Protein AF-A0A413BJT6-F1 (afdb_monomer_lite)

Secondary structure (DSSP, 8-state):
------TTGGGTTSS-------------HHHHHHHHHTTHHHHHHHHHHHHHHHHHHHHHHHHHHHHHHHHT------HHHHHHHHHHHHHS--HHHHHHHHHHHHHHHHHHHT-

pLDDT: mean 89.54, std 10.42, range [38.75, 97.56]

Organism: NCBI:txid39491

InterPro domains:
  IPR040787 Cas12a, REC1 domain [PF18501] (52-113)

Sequence (115 aa):
MNNVTNNFQNFIGISSLQKTLRNALIPTETTQQFIVKNGIIKEDELRGENRQILKDIMDDYYRGFISETLSSIDDIDWTSLFEKMEIQLKNGDNKDTLIKEQAEKRKAIYKKICR

Radius of gyration: 27.66 Å; chains: 1; bounding box: 70×24×63 Å

Foldseek 3Di:
DDPPPPPCPVVPPPDDDDDDDDDDDDDDPVRVVVCVVVVVVVVVVVVVVVVVVVVVVVVVVVVVLLVVLVVPDPPDDCPVLVVLVVCCVPPVPRVVVNVVVVVVSVVVSVVSSVD

Structure (mmCIF, N/CA/C/O backbone):
data_AF-A0A413BJT6-F1
#
_entry.id   AF-A0A413BJT6-F1
#
loop_
_atom_site.group_PDB
_atom_site.id
_atom_site.type_symbol
_atom_site.label_atom_id
_atom_site.label_alt_id
_atom_site.label_comp_id
_atom_site.label_asym_id
_atom_site.label_entity_id
_atom_site.label_seq_id
_atom_site.pdbx_PDB_ins_code
_atom_site.Cartn_x
_atom_site.Cartn_y
_atom_site.Cartn_z
_atom_site.occupancy
_atom_site.B_iso_or_equiv
_atom_site.auth_seq_id
_atom_site.auth_comp_id
_atom_site.auth_asym_id
_atom_site.auth_atom_id
_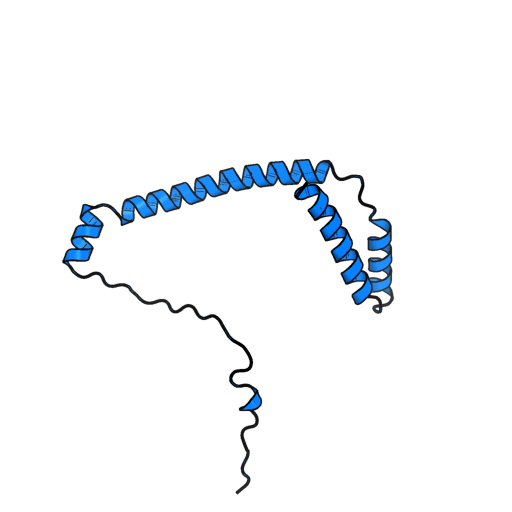atom_site.pdbx_PDB_model_num
ATOM 1 N N . MET A 1 1 ? 44.839 -7.144 32.536 1.00 38.75 1 MET A N 1
ATOM 2 C CA . MET A 1 1 ? 43.369 -7.150 32.375 1.00 38.75 1 MET A CA 1
ATOM 3 C C . MET A 1 1 ? 43.071 -6.483 31.047 1.00 38.75 1 MET A C 1
ATOM 5 O O . MET A 1 1 ? 43.233 -5.276 30.936 1.00 38.75 1 MET A O 1
ATOM 9 N N . ASN A 1 2 ? 42.784 -7.273 30.013 1.00 44.25 2 ASN A N 1
ATOM 10 C CA . ASN A 1 2 ? 42.579 -6.753 28.664 1.00 44.25 2 ASN A CA 1
ATOM 11 C C . ASN A 1 2 ? 41.153 -6.202 28.581 1.00 44.25 2 ASN A C 1
ATOM 13 O O . ASN A 1 2 ? 40.194 -6.970 28.625 1.00 44.25 2 ASN A O 1
ATOM 17 N N . ASN A 1 3 ? 41.023 -4.877 28.513 1.00 54.19 3 ASN A N 1
ATOM 18 C CA . ASN A 1 3 ? 39.757 -4.203 28.249 1.00 54.19 3 ASN A CA 1
ATOM 19 C C . ASN A 1 3 ? 39.310 -4.552 26.827 1.00 54.19 3 ASN A C 1
ATOM 21 O O . ASN A 1 3 ? 39.747 -3.929 25.863 1.00 54.19 3 ASN A O 1
ATOM 25 N N . VAL A 1 4 ? 38.442 -5.555 26.697 1.00 59.88 4 VAL A N 1
ATOM 26 C CA . VAL A 1 4 ? 37.635 -5.745 25.490 1.00 59.88 4 VAL A CA 1
ATOM 27 C C . VAL A 1 4 ? 36.605 -4.618 25.494 1.00 59.88 4 VAL A C 1
ATOM 29 O O . VAL A 1 4 ? 35.511 -4.746 26.038 1.00 59.88 4 VAL A O 1
ATOM 32 N N . THR A 1 5 ? 36.990 -3.457 24.974 1.00 61.03 5 THR A N 1
ATOM 33 C CA . THR A 1 5 ? 36.069 -2.358 24.697 1.00 61.03 5 THR A CA 1
ATOM 34 C C . THR A 1 5 ? 35.057 -2.855 23.669 1.00 61.03 5 THR A C 1
ATOM 36 O O . THR A 1 5 ? 35.384 -3.080 22.506 1.00 61.03 5 THR A O 1
ATOM 39 N N . ASN A 1 6 ? 33.826 -3.099 24.124 1.00 65.12 6 ASN A N 1
ATOM 40 C CA . ASN A 1 6 ? 32.721 -3.579 23.298 1.00 65.12 6 ASN A CA 1
ATOM 41 C C . ASN A 1 6 ? 32.472 -2.605 22.132 1.00 65.12 6 ASN A C 1
ATOM 43 O O . ASN A 1 6 ? 31.878 -1.543 22.302 1.00 65.12 6 ASN A O 1
ATOM 47 N N . ASN A 1 7 ? 32.909 -2.994 20.933 1.00 72.81 7 ASN A N 1
ATOM 48 C CA . ASN A 1 7 ? 32.901 -2.204 19.695 1.00 72.81 7 ASN A CA 1
ATOM 49 C C . ASN A 1 7 ? 31.489 -2.022 19.081 1.00 72.81 7 ASN A C 1
ATOM 51 O O . ASN A 1 7 ? 31.343 -1.687 17.907 1.00 72.81 7 ASN A O 1
ATOM 55 N N . PHE A 1 8 ? 30.435 -2.271 19.866 1.00 82.19 8 PHE A N 1
ATOM 56 C CA . PHE A 1 8 ? 29.036 -2.209 19.436 1.00 82.19 8 PHE A CA 1
ATOM 57 C C . PHE A 1 8 ? 28.392 -0.832 19.631 1.00 82.19 8 PHE A C 1
ATOM 59 O O . PHE A 1 8 ? 27.301 -0.591 19.119 1.00 82.19 8 PHE A O 1
ATOM 66 N N . GLN A 1 9 ? 29.064 0.093 20.323 1.00 83.69 9 GLN A N 1
ATOM 67 C CA . GLN A 1 9 ? 28.548 1.443 20.566 1.00 83.69 9 GLN A CA 1
ATOM 68 C C . GLN A 1 9 ? 28.281 2.210 19.263 1.00 83.69 9 GLN A C 1
ATOM 70 O O . GLN A 1 9 ? 27.312 2.961 19.176 1.00 83.69 9 GLN A O 1
ATOM 75 N N . ASN A 1 10 ? 29.085 1.948 18.229 1.00 86.00 10 ASN A N 1
ATOM 76 C CA . ASN A 1 10 ? 28.931 2.536 16.898 1.00 86.00 10 ASN A CA 1
ATOM 77 C C . ASN A 1 10 ? 27.612 2.134 16.212 1.00 86.00 10 ASN A C 1
ATOM 79 O O . ASN A 1 10 ? 27.245 2.753 15.219 1.00 86.00 10 ASN A O 1
ATOM 83 N N . PHE A 1 11 ? 26.905 1.118 16.729 1.00 87.50 11 PHE A N 1
ATOM 84 C CA . PHE A 1 11 ? 25.637 0.633 16.182 1.00 87.50 11 PHE A CA 1
ATOM 85 C C . PHE A 1 11 ? 24.384 1.175 16.884 1.00 87.50 11 PHE A C 1
ATOM 87 O O . PHE A 1 11 ? 23.262 0.873 16.474 1.00 87.50 11 PHE A O 1
ATOM 94 N N . ILE A 1 12 ? 24.547 1.988 17.931 1.00 89.62 12 ILE A N 1
ATOM 95 C CA . ILE A 1 12 ? 23.430 2.539 18.701 1.00 89.62 12 ILE A CA 1
ATOM 96 C C . ILE A 1 12 ? 22.972 3.859 18.075 1.00 89.62 12 ILE A C 1
ATOM 98 O O . ILE A 1 12 ? 23.772 4.759 17.846 1.00 89.62 12 ILE A O 1
ATOM 102 N N . GLY A 1 13 ? 21.667 3.989 17.820 1.00 88.25 13 GLY A N 1
ATOM 103 C CA . GLY A 1 13 ? 21.065 5.245 17.353 1.00 88.25 13 GLY A CA 1
ATOM 104 C C . GLY A 1 13 ? 21.303 5.584 15.877 1.00 88.25 13 GLY A C 1
ATOM 105 O O . GLY A 1 13 ? 21.049 6.717 15.485 1.00 88.25 13 GLY A O 1
ATOM 106 N N . ILE A 1 14 ? 21.756 4.630 15.052 1.00 93.25 14 ILE A N 1
ATOM 107 C CA . ILE A 1 14 ? 22.035 4.879 13.623 1.00 93.25 14 ILE A CA 1
ATOM 108 C C . ILE A 1 14 ? 20.758 5.177 12.825 1.00 93.25 14 ILE A C 1
ATOM 110 O O . ILE A 1 14 ? 20.773 5.968 11.886 1.00 93.25 14 ILE A O 1
ATOM 114 N N . SER A 1 15 ? 19.653 4.510 13.153 1.00 92.50 15 SER A N 1
ATOM 115 C CA . SER A 1 15 ? 18.401 4.643 12.409 1.00 92.50 15 SER A CA 1
ATOM 116 C C . SER A 1 15 ? 17.198 4.608 13.336 1.00 92.50 15 SER A C 1
ATOM 118 O O . SER A 1 15 ? 17.203 3.950 14.381 1.00 92.50 15 SER A O 1
ATOM 120 N N . SER A 1 16 ? 16.158 5.341 12.949 1.00 93.69 16 SER A N 1
ATOM 121 C CA . SER A 1 16 ? 14.859 5.270 13.599 1.00 93.69 16 SER A CA 1
ATOM 122 C C . SER A 1 16 ? 14.131 3.999 13.170 1.00 93.69 16 SER A C 1
ATOM 124 O O . SER A 1 16 ? 14.224 3.548 12.029 1.00 93.69 16 SER A O 1
ATOM 126 N N . LEU A 1 17 ? 13.389 3.412 14.106 1.00 94.56 17 LEU A N 1
ATOM 127 C CA . LEU A 1 17 ? 12.560 2.239 13.864 1.00 94.56 17 LEU A CA 1
ATOM 128 C C . LEU A 1 17 ? 11.150 2.520 14.360 1.00 94.56 17 LEU A C 1
ATOM 130 O O . LEU A 1 17 ? 10.964 3.075 15.444 1.00 94.56 17 LEU A O 1
ATOM 134 N N . GLN A 1 18 ? 10.158 2.080 13.595 1.00 96.12 18 GLN A N 1
ATOM 135 C CA . GLN A 1 18 ? 8.770 2.116 14.027 1.00 96.12 18 GLN A CA 1
ATOM 136 C C . GLN A 1 18 ? 8.435 0.837 14.796 1.00 96.12 18 GLN A C 1
ATOM 138 O O . GLN A 1 18 ? 8.761 -0.272 14.369 1.00 96.12 18 GLN A O 1
ATOM 143 N N . LYS A 1 19 ? 7.782 0.991 15.949 1.00 96.69 19 LYS A N 1
ATOM 144 C CA . LYS A 1 19 ? 7.271 -0.120 16.755 1.00 96.69 19 LYS A CA 1
ATOM 145 C C . LYS A 1 19 ? 5.826 0.167 17.130 1.00 96.69 19 LYS A C 1
ATOM 147 O O . LYS A 1 19 ? 5.500 1.285 17.518 1.00 96.69 19 LYS A O 1
ATOM 152 N N . THR A 1 20 ? 4.981 -0.851 17.048 1.00 97.12 20 THR A N 1
ATOM 153 C CA . THR A 1 20 ? 3.580 -0.768 17.465 1.00 97.12 20 THR A CA 1
ATOM 154 C C . THR A 1 20 ? 3.401 -1.604 18.721 1.00 97.12 20 THR A C 1
ATOM 156 O O . THR A 1 20 ? 3.533 -2.826 18.681 1.00 97.12 20 THR A O 1
ATOM 159 N N . LEU A 1 21 ? 3.116 -0.943 19.842 1.00 97.25 21 LEU A N 1
ATOM 160 C CA . LEU A 1 21 ? 2.753 -1.607 21.093 1.00 97.25 21 LEU A CA 1
ATOM 161 C C . LEU A 1 21 ? 1.244 -1.860 21.101 1.00 97.25 21 LEU A C 1
ATOM 163 O O . LEU A 1 21 ? 0.467 -0.996 20.698 1.00 97.25 21 LEU A O 1
ATOM 167 N N . ARG A 1 22 ? 0.827 -3.048 21.544 1.00 97.06 22 ARG A N 1
ATOM 168 C CA . ARG A 1 22 ? -0.585 -3.433 21.643 1.00 97.06 22 ARG A CA 1
ATOM 169 C C . ARG A 1 22 ? -0.910 -3.740 23.097 1.00 97.06 22 ARG A C 1
ATOM 171 O O . ARG A 1 22 ? -0.353 -4.682 23.649 1.00 97.06 22 ARG A O 1
ATOM 178 N N . ASN A 1 23 ? -1.818 -2.960 23.674 1.00 97.12 23 ASN A N 1
ATOM 179 C CA . ASN A 1 23 ? -2.289 -3.113 25.046 1.00 97.12 23 ASN A CA 1
ATOM 180 C C . ASN A 1 23 ? -3.791 -3.395 25.048 1.00 97.12 23 ASN A C 1
ATOM 182 O O . ASN A 1 23 ? -4.510 -2.958 24.148 1.00 97.12 23 ASN A O 1
ATOM 186 N N . ALA A 1 24 ? -4.264 -4.095 26.076 1.00 96.44 24 ALA A N 1
ATOM 187 C CA . ALA A 1 24 ? -5.692 -4.215 26.320 1.00 96.44 24 ALA A CA 1
ATOM 188 C C . ALA A 1 24 ? -6.257 -2.870 26.801 1.00 96.44 24 ALA A C 1
ATOM 190 O O . ALA A 1 24 ? -5.635 -2.183 27.613 1.00 96.44 24 ALA A O 1
ATOM 191 N N . LEU A 1 25 ? -7.448 -2.520 26.319 1.00 95.00 25 LEU A N 1
ATOM 192 C CA . LEU A 1 25 ? -8.227 -1.393 26.823 1.00 95.00 25 LEU A CA 1
ATOM 193 C C . LEU A 1 25 ? -9.342 -1.953 27.704 1.00 95.00 25 LEU A C 1
ATOM 195 O O . LEU A 1 25 ? -10.214 -2.668 27.217 1.00 95.00 25 LEU A O 1
ATOM 199 N N . ILE A 1 26 ? -9.286 -1.655 29.002 1.00 95.00 26 ILE A N 1
ATOM 200 C CA . ILE A 1 26 ? -10.276 -2.113 29.982 1.00 95.00 26 ILE A CA 1
ATOM 201 C C . ILE A 1 26 ? -11.227 -0.940 30.256 1.00 95.00 26 ILE A C 1
ATOM 203 O O . ILE A 1 26 ? -10.784 0.060 30.829 1.00 95.00 26 ILE A O 1
ATOM 207 N N . PRO A 1 27 ? -12.501 -1.004 29.827 1.00 94.31 27 PRO A N 1
ATOM 208 C CA . PRO A 1 27 ? -13.445 0.074 30.079 1.00 94.31 27 PRO A CA 1
ATOM 209 C C . PRO A 1 27 ? -13.804 0.137 31.566 1.00 94.31 27 PRO A C 1
ATOM 211 O O . PRO A 1 27 ? -13.921 -0.886 32.240 1.00 94.31 27 PRO A O 1
ATOM 214 N N . THR A 1 28 ? -14.027 1.349 32.071 1.00 95.00 28 THR A N 1
ATOM 215 C CA . THR A 1 28 ? -14.701 1.538 33.360 1.00 95.00 28 THR A CA 1
ATOM 216 C C . THR A 1 28 ? -16.193 1.233 33.219 1.00 95.00 28 THR A C 1
ATOM 218 O O . THR A 1 28 ? -16.746 1.297 32.119 1.00 95.00 28 THR A O 1
ATOM 221 N N . GLU A 1 29 ? -16.861 0.923 34.329 1.00 92.69 29 GLU A N 1
ATOM 222 C CA . GLU A 1 29 ? -18.255 0.456 34.344 1.00 92.69 29 GLU A CA 1
ATOM 223 C C . GLU A 1 29 ? -19.222 1.375 33.574 1.00 92.69 29 GLU A C 1
ATOM 225 O O . GLU A 1 29 ? -19.962 0.919 32.703 1.00 92.69 29 GLU A O 1
ATOM 230 N N . THR A 1 30 ? -19.166 2.688 33.819 1.00 95.44 30 THR A N 1
ATOM 231 C CA . THR A 1 30 ? -20.005 3.674 33.117 1.00 95.44 30 THR A CA 1
ATOM 232 C C . THR A 1 30 ? -19.707 3.713 31.620 1.00 95.44 30 THR A C 1
ATOM 234 O O . THR A 1 30 ? -20.625 3.741 30.802 1.00 95.44 30 THR A O 1
ATOM 237 N N . THR A 1 31 ? -18.429 3.651 31.242 1.00 95.12 31 THR A N 1
ATOM 238 C CA . THR A 1 31 ? -17.994 3.628 29.839 1.00 95.12 31 THR A CA 1
ATOM 239 C C . THR A 1 31 ? -18.560 2.410 29.115 1.00 95.12 31 THR A C 1
ATOM 241 O O . THR A 1 31 ? -19.105 2.540 28.020 1.00 95.12 31 THR A O 1
ATOM 244 N N . GLN A 1 32 ? -18.502 1.233 29.743 1.00 94.69 32 GLN A N 1
ATOM 245 C CA . GLN A 1 32 ? -19.056 0.007 29.175 1.00 94.69 32 GLN A CA 1
ATOM 246 C C . GLN A 1 32 ? -20.575 0.110 28.970 1.00 94.69 32 GLN A C 1
ATOM 248 O O . GLN A 1 32 ? -21.073 -0.252 27.903 1.00 94.69 32 GLN A O 1
ATOM 253 N N . GLN A 1 33 ? -21.308 0.659 29.944 1.00 95.81 33 GLN A N 1
ATOM 254 C CA . GLN A 1 33 ? -22.756 0.870 29.831 1.00 95.81 33 GLN A CA 1
ATOM 255 C C . GLN A 1 33 ? -23.112 1.789 28.655 1.00 95.81 33 GLN A C 1
ATOM 257 O O . GLN A 1 33 ? -24.029 1.481 27.893 1.00 95.81 33 GLN A O 1
ATOM 262 N N . PHE A 1 34 ? -22.375 2.888 28.463 1.00 96.56 34 PHE A N 1
ATOM 263 C CA . PHE A 1 34 ? -22.618 3.807 27.348 1.00 96.56 34 PHE A CA 1
ATOM 264 C C . PHE A 1 34 ? -22.243 3.214 25.986 1.00 96.56 34 PHE A C 1
ATOM 266 O O . PHE A 1 34 ? -22.977 3.435 25.025 1.00 96.56 34 PHE A O 1
ATOM 273 N N . ILE A 1 35 ? -21.170 2.419 25.897 1.00 95.94 35 ILE A N 1
ATOM 274 C CA . ILE A 1 35 ? -20.807 1.697 24.664 1.00 95.94 35 ILE A CA 1
ATOM 275 C C . ILE A 1 35 ? -21.952 0.778 24.223 1.00 95.94 35 ILE A C 1
ATOM 277 O O . ILE A 1 35 ? -22.329 0.778 23.050 1.00 95.94 35 ILE A O 1
ATOM 281 N N . VAL A 1 36 ? -22.534 0.028 25.165 1.00 94.62 36 VAL A N 1
ATOM 282 C CA . VAL A 1 36 ? -23.650 -0.886 24.884 1.00 94.62 36 VAL A CA 1
ATOM 283 C C . VAL A 1 36 ? -24.927 -0.114 24.562 1.00 94.62 36 VAL A C 1
ATOM 285 O O . VAL A 1 36 ? -25.574 -0.411 23.560 1.00 94.62 36 VAL A O 1
ATOM 288 N N . LYS A 1 37 ? -25.276 0.897 25.371 1.00 96.25 37 LYS A N 1
ATOM 289 C CA . LYS A 1 37 ? -26.484 1.718 25.189 1.00 96.25 37 LYS A CA 1
ATOM 290 C C . LYS A 1 37 ? -26.514 2.402 23.823 1.00 96.25 37 LYS A C 1
ATOM 292 O O . LYS A 1 37 ? -27.565 2.443 23.193 1.00 96.25 37 LYS A O 1
ATOM 297 N N . ASN A 1 38 ? -25.372 2.921 23.383 1.00 96.06 38 ASN A N 1
ATOM 298 C CA . ASN A 1 38 ? -25.254 3.629 22.113 1.00 96.06 38 ASN A CA 1
ATOM 299 C C . ASN A 1 38 ? -24.997 2.683 20.928 1.00 96.06 38 ASN A C 1
ATOM 301 O O . ASN A 1 38 ? -24.946 3.145 19.797 1.00 96.06 38 ASN A O 1
ATOM 305 N N . GLY A 1 39 ? -24.820 1.377 21.164 1.00 94.88 39 GLY A N 1
ATOM 306 C CA . GLY A 1 39 ? -24.638 0.391 20.097 1.00 94.88 39 GLY A CA 1
ATOM 307 C C . GLY A 1 39 ? -23.331 0.525 19.308 1.00 94.88 39 GLY A C 1
ATOM 308 O O . GLY A 1 39 ? -23.246 -0.027 18.215 1.00 94.88 39 GLY A O 1
ATOM 309 N N . ILE A 1 40 ? -22.314 1.200 19.862 1.00 95.81 40 ILE A N 1
ATOM 310 C CA . ILE A 1 40 ? -21.092 1.611 19.141 1.00 95.81 40 ILE A CA 1
ATOM 311 C C . ILE A 1 40 ? -20.396 0.417 18.476 1.00 95.81 40 ILE A C 1
ATOM 313 O O . ILE A 1 40 ? -20.053 0.474 17.302 1.00 95.81 40 ILE A O 1
ATOM 317 N N . ILE A 1 41 ? -20.234 -0.693 19.205 1.00 96.31 41 ILE A N 1
ATOM 318 C CA . ILE A 1 41 ? -19.553 -1.887 18.677 1.00 96.31 41 ILE A CA 1
ATOM 319 C C . ILE A 1 41 ? -20.322 -2.501 17.501 1.00 96.31 41 ILE A C 1
ATOM 321 O O . ILE A 1 41 ? -19.708 -2.897 16.520 1.00 96.31 41 ILE A O 1
ATOM 325 N N . LYS A 1 42 ? -21.659 -2.529 17.564 1.00 95.06 42 LYS A N 1
ATOM 326 C CA . LYS A 1 42 ? -22.493 -3.105 16.498 1.00 95.06 42 LYS A CA 1
ATOM 327 C C . LYS A 1 42 ? -22.450 -2.258 15.228 1.00 95.06 42 LYS A C 1
ATOM 329 O O . LYS A 1 42 ? -22.412 -2.793 14.126 1.00 95.06 42 LYS A O 1
ATOM 334 N N . GLU A 1 43 ? -22.465 -0.936 15.381 1.00 96.25 43 GLU A N 1
ATOM 335 C CA . GLU A 1 43 ? -22.313 -0.016 14.252 1.00 96.25 43 GLU A CA 1
ATOM 336 C C . GLU A 1 43 ? -20.921 -0.144 13.619 1.00 96.25 43 GLU A C 1
ATOM 338 O O . GLU A 1 43 ? -20.795 -0.178 12.395 1.00 96.25 43 GLU A O 1
ATOM 343 N N . ASP A 1 44 ? -19.879 -0.275 14.442 1.00 96.81 44 ASP A N 1
ATOM 344 C CA . ASP A 1 44 ? -18.506 -0.481 13.985 1.00 96.81 44 ASP A CA 1
ATOM 345 C C . ASP A 1 44 ? -18.323 -1.822 13.255 1.00 96.81 44 ASP A C 1
ATOM 347 O O . ASP A 1 44 ? -17.625 -1.863 12.240 1.00 96.81 44 ASP A O 1
ATOM 351 N N . GLU A 1 45 ? -18.972 -2.893 13.722 1.00 96.69 45 GLU A N 1
ATOM 352 C CA . GLU A 1 45 ? -19.008 -4.200 13.051 1.00 96.69 45 GLU A CA 1
ATOM 353 C C . GLU A 1 45 ? -19.657 -4.090 11.667 1.00 96.69 45 GLU A C 1
ATOM 355 O O . GLU A 1 45 ? -19.026 -4.433 10.664 1.00 96.69 45 GLU A O 1
ATOM 360 N N . LEU A 1 46 ? -20.858 -3.504 11.587 1.00 97.00 46 LEU A N 1
ATOM 361 C CA . LEU A 1 46 ? -21.558 -3.282 10.318 1.00 97.00 46 LEU A CA 1
ATOM 362 C C . LEU A 1 46 ? -20.742 -2.392 9.368 1.00 97.00 46 LEU A C 1
ATOM 364 O O . LEU A 1 46 ? -20.666 -2.641 8.164 1.00 97.00 46 LEU A O 1
ATOM 368 N N . ARG A 1 47 ? -20.090 -1.348 9.893 1.00 96.94 47 ARG A N 1
ATOM 369 C CA . ARG A 1 47 ? -19.184 -0.499 9.108 1.00 96.94 47 ARG A CA 1
ATOM 370 C C . ARG A 1 47 ? -17.980 -1.290 8.598 1.00 96.94 47 ARG A C 1
ATOM 372 O O . ARG A 1 47 ? -17.523 -1.031 7.485 1.00 96.94 47 ARG A O 1
ATOM 379 N N . GLY A 1 48 ? -17.474 -2.240 9.380 1.00 96.75 48 GLY A N 1
ATOM 380 C CA . GLY A 1 48 ? -16.423 -3.170 8.974 1.00 96.75 48 GLY A CA 1
ATOM 381 C C . GLY A 1 48 ? -16.836 -4.033 7.781 1.00 96.75 48 GLY A C 1
ATOM 382 O O . GLY A 1 48 ? -16.100 -4.096 6.796 1.00 96.75 48 GLY A O 1
ATOM 383 N N . GLU A 1 49 ? -18.030 -4.621 7.834 1.00 96.50 49 GLU A N 1
ATOM 384 C CA . GLU A 1 49 ? -18.604 -5.418 6.740 1.00 96.50 49 GLU A CA 1
ATOM 385 C C . GLU A 1 49 ? -18.823 -4.570 5.479 1.00 96.50 49 GLU A C 1
ATOM 387 O O . GLU A 1 49 ? -18.331 -4.901 4.398 1.00 96.50 49 GLU A O 1
ATOM 392 N N . ASN A 1 50 ? -19.471 -3.412 5.628 1.00 96.88 50 ASN A N 1
ATOM 393 C CA . ASN A 1 50 ? -19.727 -2.488 4.523 1.00 96.88 50 ASN A CA 1
ATOM 394 C C . ASN A 1 50 ? -18.435 -1.984 3.873 1.00 96.88 50 ASN A C 1
ATOM 396 O O . ASN A 1 50 ? -18.374 -1.817 2.655 1.00 96.88 50 ASN A O 1
ATOM 400 N N . ARG A 1 51 ? -17.378 -1.762 4.664 1.00 96.06 51 ARG A N 1
ATOM 401 C CA . ARG A 1 51 ? -16.062 -1.373 4.145 1.00 96.06 51 ARG A CA 1
ATOM 402 C C . ARG A 1 51 ? -15.477 -2.453 3.239 1.00 96.06 51 ARG A C 1
ATOM 404 O O . ARG A 1 51 ? -14.849 -2.104 2.242 1.00 96.06 51 ARG A O 1
ATOM 411 N N . GLN A 1 52 ? -15.662 -3.728 3.576 1.00 95.38 52 GLN A N 1
ATOM 412 C CA . GLN A 1 52 ? -15.178 -4.828 2.747 1.00 95.38 52 GLN A CA 1
ATOM 413 C C . GLN A 1 52 ? -15.934 -4.884 1.416 1.00 95.38 52 GLN A C 1
ATOM 415 O O . GLN A 1 52 ? -15.299 -4.894 0.367 1.00 95.38 52 GLN A O 1
ATOM 420 N N . ILE A 1 53 ? -17.267 -4.796 1.453 1.00 96.38 53 ILE A N 1
ATOM 421 C CA . ILE A 1 53 ? -18.106 -4.760 0.243 1.00 96.38 53 ILE A CA 1
ATOM 422 C C . ILE A 1 53 ? -17.709 -3.585 -0.659 1.00 96.38 53 ILE A C 1
ATOM 424 O O . ILE A 1 53 ? -17.508 -3.747 -1.861 1.00 96.38 53 ILE A O 1
ATOM 428 N N . LEU A 1 54 ? -17.551 -2.392 -0.078 1.00 96.88 54 LEU A N 1
ATOM 429 C CA . LEU A 1 54 ? -17.147 -1.202 -0.822 1.00 96.88 54 LEU A CA 1
ATOM 430 C C . LEU A 1 54 ? -15.763 -1.369 -1.458 1.00 96.88 54 LEU A C 1
ATOM 432 O O . LEU A 1 54 ? -15.562 -0.954 -2.598 1.00 96.88 54 LEU A O 1
ATOM 436 N N . LYS A 1 55 ? -14.816 -1.977 -0.735 1.00 97.31 55 LYS A N 1
ATOM 437 C CA . LYS A 1 55 ? -13.482 -2.269 -1.262 1.00 97.31 55 LYS A CA 1
ATOM 438 C C . LYS A 1 55 ? -13.565 -3.173 -2.490 1.00 97.31 55 LYS A C 1
ATOM 440 O O . LYS A 1 55 ? -12.864 -2.911 -3.459 1.00 97.31 55 LYS A O 1
ATOM 445 N N . ASP A 1 56 ? -14.414 -4.193 -2.468 1.00 97.00 56 ASP A N 1
ATOM 446 C CA . ASP A 1 56 ? -14.530 -5.131 -3.585 1.00 97.00 56 ASP A CA 1
ATOM 447 C C . ASP A 1 56 ? -15.110 -4.444 -4.835 1.00 97.00 56 ASP A C 1
ATOM 449 O O . ASP A 1 56 ? -14.562 -4.591 -5.926 1.00 97.00 56 ASP A O 1
ATOM 453 N N . ILE A 1 57 ? -16.125 -3.586 -4.664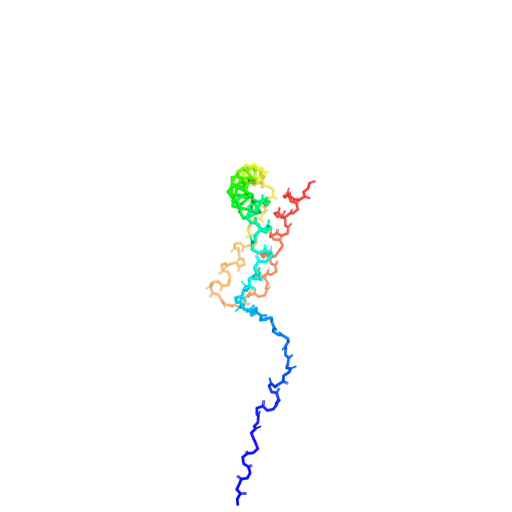 1.00 97.25 57 ILE A N 1
ATOM 454 C CA . ILE A 1 57 ? -16.680 -2.755 -5.750 1.00 97.25 57 ILE A CA 1
ATOM 455 C C . ILE A 1 57 ? -1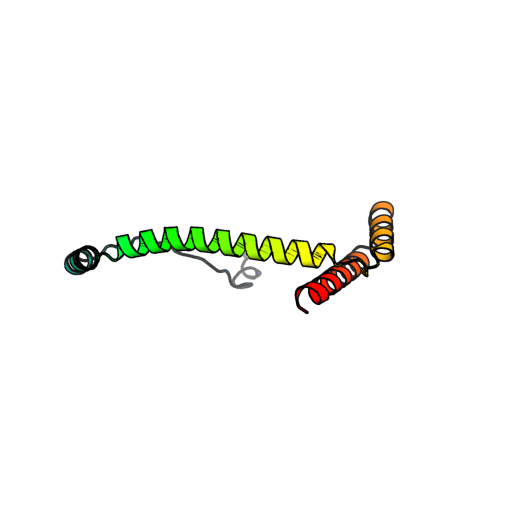5.611 -1.814 -6.329 1.00 97.25 57 ILE A C 1
ATOM 457 O O . ILE A 1 57 ? -15.493 -1.666 -7.546 1.00 97.25 57 ILE A O 1
ATOM 461 N N . MET A 1 58 ? -14.826 -1.165 -5.463 1.00 97.25 58 MET A N 1
ATOM 462 C CA . MET A 1 58 ? -13.730 -0.293 -5.892 1.00 97.25 58 MET A CA 1
ATOM 463 C C . MET A 1 58 ? -12.654 -1.073 -6.649 1.00 97.25 58 MET A C 1
ATOM 465 O O . MET A 1 58 ? -12.188 -0.612 -7.688 1.00 97.25 58 MET A O 1
ATOM 469 N N . ASP A 1 59 ? -12.279 -2.253 -6.159 1.00 97.38 59 ASP A N 1
ATOM 470 C CA . ASP A 1 59 ? -11.292 -3.110 -6.808 1.00 97.38 59 ASP A CA 1
ATOM 471 C C . ASP A 1 59 ? -11.763 -3.551 -8.198 1.00 97.38 59 ASP A C 1
ATOM 473 O O . ASP A 1 59 ? -10.961 -3.549 -9.130 1.00 97.38 59 ASP A O 1
ATOM 477 N N . ASP A 1 60 ? -13.044 -3.880 -8.373 1.00 97.56 60 ASP A N 1
ATOM 478 C CA . ASP A 1 60 ? -13.605 -4.222 -9.684 1.00 97.56 60 ASP A CA 1
ATOM 479 C C . ASP A 1 60 ? -13.546 -3.043 -10.657 1.00 97.56 60 ASP A C 1
ATOM 481 O O . ASP A 1 60 ? -13.111 -3.204 -11.801 1.00 97.56 60 ASP A O 1
ATOM 485 N N . TYR A 1 61 ? -13.887 -1.840 -10.187 1.00 96.62 61 TYR A N 1
ATOM 486 C CA . TYR A 1 61 ? -13.722 -0.621 -10.974 1.00 96.62 61 TYR A CA 1
ATOM 487 C C . TYR A 1 61 ? -12.255 -0.393 -11.372 1.00 96.62 61 TYR A C 1
ATOM 489 O O . TYR A 1 61 ? -11.953 -0.184 -12.549 1.00 96.62 61 TYR A O 1
ATOM 497 N N . TYR A 1 62 ? -11.322 -0.488 -10.417 1.00 95.56 62 TYR A N 1
ATOM 498 C CA . TYR A 1 62 ? -9.895 -0.317 -10.690 1.00 95.56 62 TYR A CA 1
ATOM 499 C C . TYR A 1 62 ? -9.359 -1.380 -11.656 1.00 95.56 62 TYR A C 1
ATOM 501 O O . TYR A 1 62 ? -8.591 -1.043 -12.555 1.00 95.56 62 TYR A O 1
ATOM 509 N N . ARG A 1 63 ? -9.775 -2.648 -11.531 1.00 96.06 63 ARG A N 1
ATOM 510 C CA . ARG A 1 63 ? -9.404 -3.724 -12.469 1.00 96.06 63 ARG A CA 1
ATOM 511 C C . ARG A 1 63 ? -9.896 -3.435 -13.880 1.00 96.06 63 ARG A C 1
ATOM 513 O O . ARG A 1 63 ? -9.126 -3.628 -14.822 1.00 96.06 63 ARG A O 1
ATOM 520 N N . GLY A 1 64 ? -11.139 -2.973 -14.020 1.00 95.56 64 GLY A N 1
ATOM 521 C CA . GLY A 1 64 ? -11.712 -2.572 -15.304 1.00 95.56 64 GLY A CA 1
ATOM 522 C C . GLY A 1 64 ? -10.890 -1.463 -15.953 1.00 95.56 64 GLY A C 1
ATOM 523 O O . GLY A 1 64 ? -10.363 -1.652 -17.047 1.00 95.56 64 GLY A O 1
ATOM 524 N N . PHE A 1 65 ? -10.678 -0.366 -15.221 1.00 92.94 65 PHE A N 1
ATOM 525 C CA . PHE A 1 65 ? -9.885 0.775 -15.682 1.00 92.94 65 PHE A CA 1
ATOM 526 C C . PHE A 1 65 ? -8.456 0.383 -16.085 1.00 92.94 65 PHE A C 1
ATOM 528 O O . PHE A 1 65 ? -7.972 0.783 -17.144 1.00 92.94 65 PHE A O 1
ATOM 535 N N . ILE A 1 66 ? -7.774 -0.422 -15.263 1.00 91.94 66 ILE A N 1
ATOM 536 C CA . ILE A 1 66 ? -6.413 -0.888 -15.555 1.00 91.94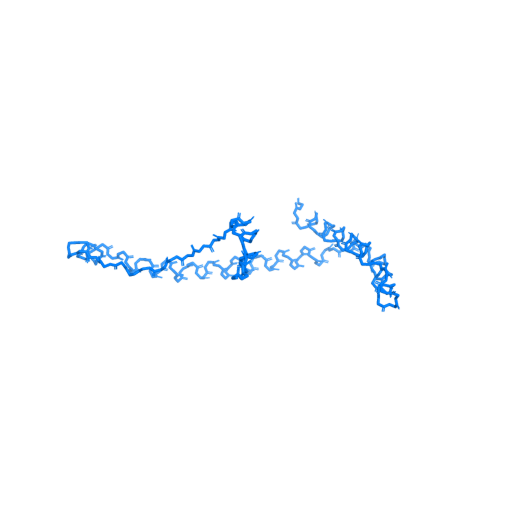 66 ILE A CA 1
ATOM 537 C C . ILE A 1 66 ? -6.409 -1.752 -16.816 1.00 91.94 66 ILE A C 1
ATOM 539 O O . ILE A 1 66 ? -5.547 -1.566 -17.669 1.00 91.94 66 ILE A O 1
ATOM 543 N N . SER A 1 67 ? -7.355 -2.683 -16.945 1.00 92.94 67 SER A N 1
ATOM 544 C CA . SER A 1 67 ? -7.414 -3.602 -18.087 1.00 92.94 67 SER A CA 1
ATOM 545 C C . SER A 1 67 ? -7.676 -2.856 -19.392 1.00 92.94 67 SER A C 1
ATOM 547 O O . SER A 1 67 ? -6.969 -3.081 -20.370 1.00 92.94 67 SER A O 1
ATOM 549 N N . GLU A 1 68 ? -8.632 -1.926 -19.390 1.00 91.56 68 GLU A N 1
ATOM 550 C CA . GLU A 1 68 ? -8.930 -1.064 -20.535 1.00 91.56 68 GLU A CA 1
ATOM 551 C C . GLU A 1 68 ? -7.709 -0.218 -20.910 1.00 91.56 68 GLU A C 1
ATOM 553 O O . GLU A 1 68 ? -7.238 -0.267 -22.049 1.00 91.56 68 GLU A O 1
ATOM 558 N N . THR A 1 69 ? -7.113 0.463 -19.928 1.00 89.56 69 THR A N 1
ATOM 559 C CA . THR A 1 69 ? -5.947 1.316 -20.167 1.00 89.56 69 THR A CA 1
ATOM 560 C C . THR A 1 69 ? -4.772 0.510 -20.710 1.00 89.56 69 THR A C 1
ATOM 562 O O . THR A 1 69 ? -4.210 0.889 -21.730 1.00 89.56 69 THR A O 1
ATOM 565 N N . LEU A 1 70 ? -4.419 -0.625 -20.097 1.00 88.12 70 LEU A N 1
ATOM 566 C CA . LEU A 1 70 ? -3.317 -1.470 -20.566 1.00 88.12 70 LEU A CA 1
ATOM 567 C C . LEU A 1 70 ? -3.592 -2.089 -21.941 1.00 88.12 70 LEU A C 1
ATOM 569 O O . LEU A 1 70 ? -2.663 -2.192 -22.735 1.00 88.12 70 LEU A O 1
ATOM 573 N N . SER A 1 71 ? -4.842 -2.455 -22.247 1.00 87.88 71 SER A N 1
ATOM 574 C CA . SER A 1 71 ? -5.206 -2.981 -23.570 1.00 87.88 71 SER A CA 1
ATOM 575 C C . SER A 1 71 ? -5.046 -1.944 -24.685 1.00 87.88 71 SER A C 1
ATOM 577 O O . SER A 1 71 ? -4.775 -2.306 -25.825 1.00 87.88 71 SER A O 1
ATOM 579 N N . SER A 1 72 ? -5.159 -0.656 -24.346 1.00 84.56 72 SER A N 1
ATOM 580 C CA . SER A 1 72 ? -4.975 0.462 -25.276 1.00 84.56 72 SER A CA 1
ATOM 581 C C . SER A 1 72 ? -3.509 0.882 -25.471 1.00 84.56 72 SER A C 1
ATOM 583 O O . SER A 1 72 ? -3.226 1.768 -26.275 1.00 84.56 72 SER A O 1
ATOM 585 N N . ILE A 1 73 ? -2.562 0.285 -24.734 1.00 85.06 73 ILE A N 1
ATOM 586 C CA . ILE A 1 73 ? -1.132 0.603 -24.843 1.00 85.06 73 ILE A CA 1
ATOM 587 C C . ILE A 1 73 ? -0.481 -0.278 -25.915 1.00 85.06 73 ILE A C 1
ATOM 589 O O . ILE A 1 73 ? -0.102 -1.417 -25.653 1.00 85.06 73 ILE A O 1
ATOM 593 N N . ASP A 1 74 ? -0.271 0.287 -27.099 1.00 80.12 74 ASP A N 1
ATOM 594 C CA . ASP A 1 74 ? 0.478 -0.312 -28.216 1.00 80.12 74 ASP A CA 1
ATOM 595 C C . ASP A 1 74 ? 1.796 0.430 -28.535 1.00 80.12 74 ASP A C 1
ATOM 597 O O . ASP A 1 74 ? 2.746 -0.146 -29.051 1.00 80.12 74 ASP A O 1
ATOM 601 N N . ASP A 1 75 ? 1.886 1.699 -28.148 1.00 84.44 75 ASP A N 1
ATOM 602 C CA . ASP A 1 75 ? 2.963 2.655 -28.454 1.00 84.44 75 ASP A CA 1
ATOM 603 C C . ASP A 1 75 ? 4.221 2.547 -27.550 1.00 84.44 75 ASP A C 1
ATOM 605 O O . ASP A 1 75 ? 5.015 3.481 -27.441 1.00 84.44 75 ASP A O 1
ATOM 609 N N . ILE A 1 76 ? 4.417 1.438 -26.826 1.00 86.88 76 ILE A N 1
ATOM 610 C CA . ILE A 1 76 ? 5.639 1.227 -26.025 1.00 86.88 76 ILE A CA 1
ATOM 611 C C . ILE A 1 76 ? 6.579 0.286 -26.769 1.00 86.88 76 ILE A C 1
ATOM 613 O O . ILE A 1 76 ? 6.291 -0.895 -26.932 1.00 86.88 76 ILE A O 1
ATOM 617 N N . ASP A 1 77 ? 7.749 0.800 -27.141 1.00 89.06 77 ASP A N 1
ATOM 618 C CA . ASP A 1 77 ? 8.830 -0.017 -27.680 1.00 89.06 77 ASP A CA 1
ATOM 619 C C . ASP A 1 77 ? 9.565 -0.784 -26.567 1.00 89.06 77 ASP A C 1
ATOM 621 O O . ASP A 1 77 ? 10.109 -0.198 -25.620 1.00 89.06 77 ASP A O 1
ATOM 625 N N . TRP A 1 78 ? 9.593 -2.109 -26.706 1.00 90.94 78 TRP A N 1
ATOM 626 C CA . TRP A 1 78 ? 10.195 -3.054 -25.767 1.00 90.94 78 TRP A CA 1
ATOM 627 C C . TRP A 1 78 ? 11.563 -3.584 -26.209 1.00 90.94 78 TRP A C 1
ATOM 629 O O . TRP A 1 78 ? 12.247 -4.217 -25.404 1.00 90.94 78 TRP A O 1
ATOM 639 N N . THR A 1 79 ? 11.987 -3.318 -27.447 1.00 90.75 79 THR A N 1
ATOM 640 C CA . THR A 1 79 ? 13.213 -3.885 -28.040 1.00 90.75 79 THR A CA 1
ATOM 641 C C . THR A 1 79 ? 14.453 -3.601 -27.190 1.00 90.75 79 THR A C 1
ATOM 643 O O . THR A 1 79 ? 15.124 -4.532 -26.746 1.00 90.75 79 THR A O 1
ATOM 646 N N . SER A 1 80 ? 14.676 -2.333 -26.832 1.00 89.50 80 SER A N 1
ATOM 647 C CA . SER A 1 80 ? 15.815 -1.920 -26.000 1.00 89.50 80 SER A CA 1
ATOM 648 C C . SER A 1 80 ? 15.829 -2.569 -24.607 1.00 89.50 80 SER A C 1
ATOM 650 O O . SER A 1 80 ? 16.895 -2.835 -24.046 1.00 89.50 80 SER A O 1
ATOM 652 N N . LEU A 1 81 ? 14.653 -2.872 -24.039 1.00 91.69 81 LEU A N 1
ATOM 653 C CA . LEU A 1 81 ? 14.573 -3.581 -22.760 1.00 91.69 81 LEU A CA 1
ATOM 654 C C . LEU A 1 81 ? 15.021 -5.037 -22.919 1.00 91.69 81 LEU A C 1
ATOM 656 O O . LEU A 1 81 ? 15.815 -5.517 -22.108 1.00 91.69 81 LEU A O 1
ATOM 660 N N . PHE A 1 82 ? 14.534 -5.726 -23.953 1.00 92.62 82 PHE A N 1
ATOM 661 C CA . PHE A 1 82 ? 14.883 -7.122 -24.204 1.00 92.62 82 PHE A CA 1
ATOM 662 C C . PHE A 1 82 ? 16.373 -7.301 -24.508 1.00 92.62 82 PHE A C 1
ATOM 664 O O . PHE A 1 82 ? 17.000 -8.188 -23.930 1.00 92.62 82 PHE A O 1
ATOM 671 N N . GLU A 1 83 ? 16.970 -6.409 -25.300 1.00 89.44 83 GLU A N 1
ATOM 672 C CA . GLU A 1 83 ? 18.413 -6.411 -25.576 1.00 89.44 83 GLU A CA 1
ATOM 673 C C . GLU A 1 83 ? 19.239 -6.286 -24.288 1.00 89.44 83 GLU A C 1
ATOM 675 O O . GLU A 1 83 ? 20.153 -7.073 -24.028 1.00 89.44 83 GLU A O 1
ATOM 680 N N . LYS A 1 84 ? 18.891 -5.327 -23.418 1.00 87.44 84 LYS A N 1
ATOM 681 C CA . LYS A 1 84 ? 19.601 -5.125 -22.145 1.00 87.44 84 LYS A CA 1
ATOM 682 C C . LYS A 1 84 ? 19.416 -6.298 -21.182 1.00 87.44 84 LYS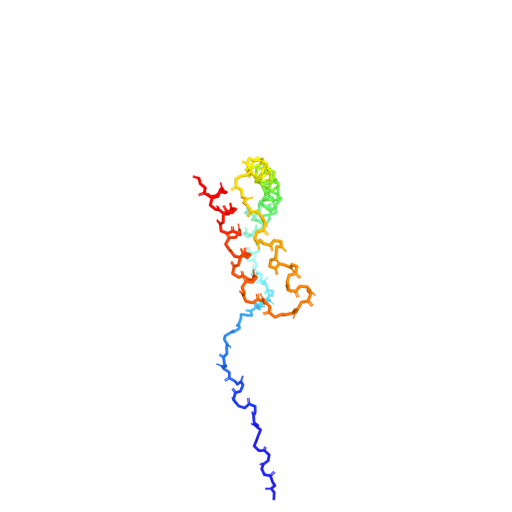 A C 1
ATOM 684 O O . LYS A 1 84 ? 20.346 -6.608 -20.435 1.00 87.44 84 LYS A O 1
ATOM 689 N N . MET A 1 85 ? 18.254 -6.958 -21.195 1.00 89.19 85 MET A N 1
ATOM 690 C CA . MET A 1 85 ? 18.010 -8.179 -20.418 1.00 89.19 85 MET A CA 1
ATOM 691 C C . MET A 1 85 ? 18.877 -9.342 -20.905 1.00 89.19 85 MET A C 1
ATOM 693 O O . MET A 1 85 ? 19.463 -10.052 -20.087 1.00 89.19 85 MET A O 1
ATOM 697 N N . GLU A 1 86 ? 18.999 -9.516 -22.219 1.00 89.69 86 GLU A N 1
ATOM 698 C CA . GLU A 1 86 ? 19.820 -10.567 -22.817 1.00 89.69 86 GLU A CA 1
ATOM 699 C C . GLU A 1 86 ? 21.312 -10.367 -22.516 1.00 89.69 86 GLU A C 1
ATOM 701 O O . GLU A 1 86 ? 21.996 -11.312 -22.117 1.00 89.69 86 GLU A O 1
ATOM 706 N N . ILE A 1 87 ? 21.807 -9.128 -22.614 1.00 86.44 87 ILE A N 1
ATOM 707 C CA . ILE A 1 87 ? 23.188 -8.775 -22.248 1.00 86.44 87 ILE A CA 1
ATOM 708 C C . ILE A 1 87 ? 23.449 -9.068 -20.766 1.00 86.44 87 ILE A C 1
ATOM 710 O O . ILE A 1 87 ? 24.484 -9.644 -20.431 1.00 86.44 87 ILE A O 1
ATOM 714 N N . GLN A 1 88 ? 22.519 -8.715 -19.872 1.00 88.19 88 GLN A N 1
ATOM 715 C CA . GLN A 1 88 ? 22.669 -8.996 -18.442 1.00 88.19 88 GLN A CA 1
ATOM 716 C C . GLN A 1 88 ? 22.710 -10.502 -18.155 1.00 88.19 88 GLN A C 1
ATOM 718 O O . GLN A 1 88 ? 23.505 -10.935 -17.323 1.00 88.19 88 GLN A O 1
ATOM 723 N N . LEU A 1 89 ? 21.870 -11.291 -18.830 1.00 87.81 89 LEU A N 1
ATOM 724 C CA . LEU A 1 89 ? 21.817 -12.742 -18.651 1.00 87.81 89 LEU A CA 1
ATOM 725 C C . LEU A 1 89 ? 23.110 -13.424 -19.118 1.00 87.81 89 LEU A C 1
ATOM 727 O O . LEU A 1 89 ? 23.572 -14.359 -18.472 1.00 87.81 89 LEU A O 1
ATOM 731 N N . LYS A 1 90 ? 23.683 -12.958 -20.234 1.00 89.38 90 LYS A N 1
ATOM 732 C CA . LYS A 1 90 ? 24.879 -13.555 -20.843 1.00 89.38 90 LYS A CA 1
ATOM 733 C C . LYS A 1 90 ? 26.185 -13.092 -20.195 1.00 89.38 90 LYS A C 1
ATOM 735 O O . LYS A 1 90 ? 27.078 -13.909 -20.001 1.00 89.38 90 LYS A O 1
ATOM 740 N N . ASN A 1 91 ? 26.291 -11.805 -19.863 1.00 83.69 91 ASN A N 1
ATOM 741 C CA . ASN A 1 91 ? 27.569 -11.171 -19.520 1.00 83.69 91 ASN A CA 1
ATOM 742 C C . ASN A 1 91 ? 27.639 -10.670 -18.068 1.00 83.69 91 ASN A C 1
ATOM 744 O O . ASN A 1 91 ? 28.718 -10.317 -17.613 1.00 83.69 91 ASN A O 1
ATOM 748 N N . GLY A 1 92 ? 26.519 -10.586 -17.340 1.00 78.50 92 GLY A N 1
ATOM 749 C CA . GLY A 1 92 ? 26.478 -10.151 -15.933 1.00 78.50 92 GLY A CA 1
ATOM 750 C C . GLY A 1 92 ? 26.760 -8.661 -15.662 1.00 78.50 92 GLY A C 1
ATOM 751 O O . GLY A 1 92 ? 26.409 -8.175 -14.586 1.00 78.50 92 GLY A O 1
ATOM 752 N N . ASP A 1 93 ? 27.303 -7.927 -16.634 1.00 71.56 93 ASP A N 1
ATOM 753 C CA . ASP A 1 93 ? 27.952 -6.616 -16.453 1.00 71.56 93 ASP A CA 1
ATOM 754 C C . ASP A 1 93 ? 27.100 -5.382 -16.815 1.00 71.56 93 ASP A C 1
ATOM 756 O O . ASP A 1 93 ? 27.629 -4.301 -17.066 1.00 71.56 93 ASP A O 1
ATOM 760 N N . ASN A 1 94 ? 25.768 -5.488 -16.835 1.00 81.75 94 ASN A N 1
ATOM 761 C CA . ASN A 1 94 ? 24.899 -4.401 -17.309 1.00 81.75 94 ASN A CA 1
ATOM 762 C C . ASN A 1 94 ? 23.769 -3.994 -16.344 1.00 81.75 94 ASN A C 1
ATOM 764 O O . ASN A 1 94 ? 22.774 -3.378 -16.740 1.00 81.75 94 ASN A O 1
ATOM 768 N N . LYS A 1 95 ? 23.913 -4.325 -15.057 1.00 85.94 95 LYS A N 1
ATOM 769 C CA . LYS A 1 95 ? 22.840 -4.215 -14.057 1.00 85.94 95 LYS A CA 1
ATOM 770 C C . LYS A 1 95 ? 22.286 -2.795 -13.918 1.00 85.94 95 LYS A C 1
ATOM 772 O O . LYS A 1 95 ? 21.070 -2.612 -13.918 1.00 85.94 95 LYS A O 1
ATOM 777 N N . ASP A 1 96 ? 23.154 -1.790 -13.842 1.00 88.94 96 ASP A N 1
ATOM 778 C CA . ASP A 1 96 ? 22.726 -0.405 -13.617 1.00 88.94 96 ASP A CA 1
ATOM 779 C C . ASP A 1 96 ? 22.003 0.196 -14.825 1.00 88.94 96 ASP A C 1
ATOM 781 O O . ASP A 1 96 ? 21.038 0.947 -14.664 1.00 88.94 96 ASP A O 1
ATOM 785 N N . THR A 1 97 ? 22.423 -0.136 -16.049 1.00 87.88 97 THR A N 1
ATOM 786 C CA . THR A 1 97 ? 21.741 0.370 -17.250 1.00 87.88 97 THR A CA 1
ATOM 787 C C . THR A 1 97 ? 20.406 -0.343 -17.470 1.00 87.88 97 THR A C 1
ATOM 789 O O . THR A 1 97 ? 19.442 0.294 -17.897 1.00 87.88 97 THR A O 1
ATOM 792 N N . LEU A 1 98 ? 20.316 -1.629 -17.107 1.00 90.62 98 LEU A N 1
ATOM 793 C CA . LEU A 1 98 ? 19.066 -2.380 -17.115 1.00 90.62 98 LEU A CA 1
ATOM 794 C C . LEU A 1 98 ? 18.064 -1.790 -16.113 1.00 90.62 98 LEU A C 1
ATOM 796 O O . LEU A 1 98 ? 16.899 -1.600 -16.456 1.00 90.62 98 LEU A O 1
ATOM 800 N N . ILE A 1 99 ? 18.506 -1.436 -14.900 1.00 92.75 99 ILE A N 1
ATOM 801 C CA . ILE A 1 99 ? 17.651 -0.779 -13.894 1.00 92.75 99 ILE A CA 1
ATOM 802 C C . ILE A 1 99 ? 17.102 0.553 -14.423 1.00 92.75 99 ILE A C 1
ATOM 804 O O . ILE A 1 99 ? 15.916 0.844 -14.230 1.00 92.75 99 ILE A O 1
ATOM 808 N N . LYS A 1 100 ? 17.938 1.348 -15.106 1.00 93.81 100 LYS A N 1
ATOM 809 C CA . LYS A 1 100 ? 17.517 2.613 -15.729 1.00 93.81 100 LYS A CA 1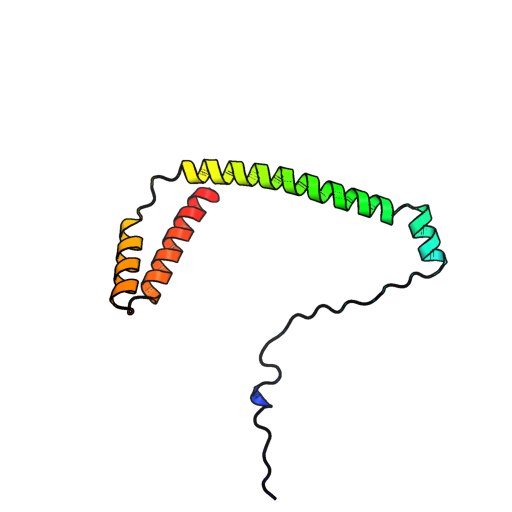
ATOM 810 C C . LYS A 1 100 ? 16.463 2.383 -16.813 1.00 93.81 100 LYS A C 1
ATOM 812 O O . LYS A 1 100 ? 15.402 2.996 -16.743 1.00 93.81 100 LYS A O 1
ATOM 817 N N . GLU A 1 101 ? 16.695 1.446 -17.732 1.00 91.81 101 GLU A N 1
ATOM 818 C CA . GLU A 1 101 ? 15.733 1.125 -18.798 1.00 91.81 101 GLU A CA 1
ATOM 819 C C . GLU A 1 101 ? 14.388 0.651 -18.226 1.00 91.81 101 GLU A C 1
ATOM 821 O O . GLU A 1 101 ? 13.323 1.114 -18.630 1.00 91.81 101 GLU A O 1
ATOM 826 N N . GLN A 1 102 ? 14.414 -0.226 -17.219 1.00 92.62 102 GLN A N 1
ATOM 827 C CA . GLN A 1 102 ? 13.197 -0.683 -16.549 1.00 92.62 102 GLN A CA 1
ATOM 828 C C . GLN A 1 102 ? 12.432 0.473 -15.887 1.00 92.62 102 GLN A C 1
ATOM 830 O O . GLN A 1 102 ? 11.200 0.487 -15.893 1.00 92.62 102 GLN A O 1
ATOM 835 N N . ALA A 1 103 ? 13.140 1.443 -15.301 1.00 94.88 103 ALA A N 1
ATOM 836 C CA . ALA A 1 103 ? 12.518 2.629 -14.720 1.00 94.88 103 ALA A CA 1
ATOM 837 C C . ALA A 1 103 ? 11.858 3.511 -15.790 1.00 94.88 103 ALA A C 1
ATOM 839 O O . ALA A 1 103 ? 10.754 4.010 -15.566 1.00 94.88 103 ALA A O 1
ATOM 840 N N . GLU A 1 104 ? 12.481 3.653 -16.960 1.00 93.44 104 GLU A N 1
ATOM 841 C CA . GLU A 1 104 ? 11.920 4.394 -18.091 1.00 93.44 104 GLU A CA 1
ATOM 842 C C . GLU A 1 104 ? 10.654 3.730 -18.641 1.00 93.44 104 GLU A C 1
ATOM 844 O O . GLU A 1 104 ? 9.639 4.413 -18.804 1.00 93.44 104 GLU A O 1
ATOM 849 N N . LYS A 1 105 ? 10.643 2.400 -18.817 1.00 92.94 105 LYS A N 1
ATOM 850 C CA . LYS A 1 105 ? 9.426 1.679 -19.236 1.00 92.94 105 LYS A CA 1
ATOM 851 C C . LYS A 1 105 ? 8.301 1.799 -18.206 1.00 92.94 105 LYS A C 1
ATOM 853 O O . LYS A 1 105 ? 7.167 2.098 -18.575 1.00 92.94 105 LYS A O 1
ATOM 858 N N . ARG A 1 106 ? 8.601 1.674 -16.903 1.00 93.31 106 ARG A N 1
ATOM 859 C CA . ARG A 1 106 ? 7.608 1.911 -15.832 1.00 93.31 106 ARG A CA 1
ATOM 860 C C . ARG A 1 106 ? 7.036 3.330 -15.886 1.00 93.31 106 ARG A C 1
ATOM 862 O O . ARG A 1 106 ? 5.834 3.508 -15.706 1.00 93.31 106 ARG A O 1
ATOM 869 N N . LYS A 1 107 ? 7.872 4.335 -16.169 1.00 92.69 107 LYS A N 1
ATOM 870 C CA . LYS A 1 107 ? 7.438 5.732 -16.319 1.00 92.69 107 LYS A CA 1
ATOM 871 C C . LYS A 1 107 ? 6.547 5.930 -17.550 1.00 92.69 107 LYS A C 1
ATOM 873 O O . LYS A 1 107 ? 5.588 6.696 -17.476 1.00 92.69 107 LYS A O 1
ATOM 878 N N . ALA A 1 108 ? 6.835 5.240 -18.654 1.00 90.50 108 ALA A N 1
ATOM 879 C CA . ALA A 1 108 ? 6.010 5.270 -19.860 1.00 90.50 108 ALA A CA 1
ATOM 880 C C . ALA A 1 108 ? 4.604 4.701 -19.601 1.00 90.50 108 ALA A C 1
ATOM 882 O O . ALA A 1 108 ? 3.619 5.361 -19.931 1.00 90.50 108 ALA A O 1
ATOM 883 N N . ILE A 1 109 ? 4.513 3.548 -18.928 1.00 90.56 109 ILE A N 1
ATOM 884 C CA . ILE A 1 109 ? 3.233 2.952 -18.504 1.00 90.56 109 ILE A CA 1
ATOM 885 C C . ILE A 1 109 ? 2.485 3.905 -17.564 1.00 90.56 109 ILE A C 1
ATOM 887 O O . ILE A 1 109 ? 1.321 4.220 -17.795 1.00 90.56 109 ILE A O 1
ATOM 891 N N . TYR A 1 110 ? 3.165 4.434 -16.542 1.00 91.25 110 TYR A N 1
ATOM 892 C CA . TYR A 1 110 ? 2.572 5.373 -15.585 1.00 91.25 110 TYR A CA 1
ATOM 893 C C . TYR A 1 110 ? 1.969 6.607 -16.269 1.00 91.25 110 TYR A C 1
ATOM 895 O O . TYR A 1 110 ? 0.858 7.016 -15.950 1.00 91.25 110 TYR A O 1
ATOM 903 N N . LYS A 1 111 ? 2.664 7.179 -17.261 1.00 89.06 111 LYS A N 1
ATOM 904 C CA . LYS A 1 111 ? 2.174 8.339 -18.021 1.00 89.06 111 LYS A CA 1
ATOM 905 C C . LYS A 1 111 ? 0.890 8.045 -18.802 1.00 89.06 111 LYS A C 1
ATOM 907 O O . LYS A 1 111 ? 0.156 8.981 -19.097 1.00 89.06 111 LYS A O 1
ATOM 912 N N . LYS A 1 112 ? 0.643 6.790 -19.185 1.00 85.62 112 LYS A N 1
ATOM 913 C CA . LYS A 1 112 ? -0.586 6.379 -19.878 1.00 85.62 112 LYS A CA 1
ATOM 914 C C . LYS A 1 112 ? -1.731 6.138 -18.883 1.00 85.62 112 LYS A C 1
ATOM 916 O O . LYS A 1 112 ? -2.852 6.501 -19.192 1.00 85.62 112 LYS A O 1
ATOM 921 N N . ILE A 1 113 ? -1.435 5.613 -17.690 1.00 85.88 113 ILE A N 1
ATOM 922 C CA . ILE A 1 113 ? -2.426 5.364 -16.624 1.00 85.88 113 ILE A CA 1
ATOM 923 C C . ILE A 1 113 ? -2.883 6.654 -15.927 1.00 85.88 113 ILE A C 1
ATOM 925 O O . ILE A 1 113 ? -4.042 6.774 -15.551 1.00 85.88 113 ILE A O 1
ATOM 929 N N . CYS A 1 114 ? -1.985 7.621 -15.735 1.00 80.44 114 CYS A N 1
ATOM 930 C CA . CYS A 1 114 ? -2.265 8.864 -15.006 1.00 80.44 114 CYS A CA 1
ATOM 931 C C . CYS A 1 114 ? -2.506 10.077 -15.921 1.00 80.44 114 CYS A C 1
ATOM 933 O O . CYS A 1 114 ? -2.222 11.205 -15.512 1.00 80.44 114 CYS A O 1
ATOM 935 N N . ARG A 1 115 ? -2.934 9.848 -17.166 1.00 62.47 115 ARG A N 1
ATOM 936 C CA . ARG A 1 115 ? -3.243 10.901 -18.142 1.00 62.47 115 ARG A CA 1
ATOM 937 C C . ARG A 1 115 ? -4.706 11.303 -18.068 1.00 62.47 115 ARG A C 1
ATOM 939 O O . ARG A 1 115 ? -4.953 12.510 -18.271 1.00 62.47 115 ARG A O 1
#